Protein AF-A0AAC9UHL0-F1 (afdb_monomer_lite)

Radius of gyration: 23.43 Å; chains: 1; bounding box: 28×63×54 Å

Organism: NCBI:txid28109

pLDDT: mean 74.77, std 17.69, range [46.44, 93.06]

Structure (mmCIF, N/CA/C/O 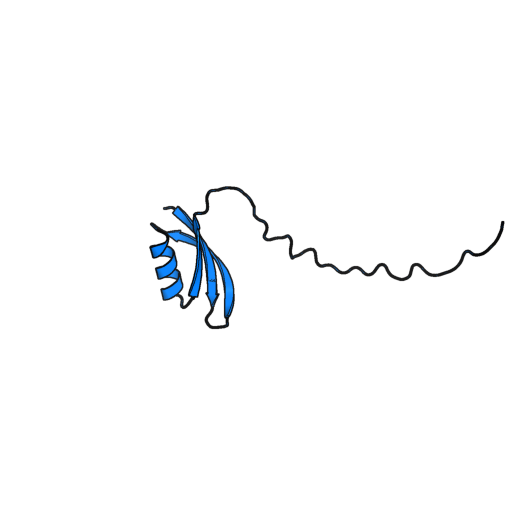backbone):
data_AF-A0AAC9UHL0-F1
#
_entry.id   AF-A0AAC9UHL0-F1
#
loop_
_atom_site.group_PDB
_atom_site.id
_atom_site.type_symbol
_atom_site.label_atom_id
_atom_site.label_alt_id
_atom_site.label_comp_id
_atom_site.label_asym_id
_atom_site.label_entity_id
_atom_site.label_seq_id
_atom_site.pdbx_PDB_ins_code
_atom_site.Cartn_x
_atom_site.Cartn_y
_atom_site.Cartn_z
_atom_site.occupancy
_atom_site.B_iso_or_equiv
_atom_site.auth_seq_id
_atom_site.auth_comp_id
_atom_site.auth_asym_id
_atom_site.auth_atom_id
_atom_site.pdbx_PDB_model_num
ATOM 1 N N . MET A 1 1 ? -13.570 -9.628 10.347 1.00 73.44 1 MET A N 1
ATOM 2 C CA . MET A 1 1 ? -12.325 -9.362 9.591 1.00 73.44 1 MET A CA 1
ATOM 3 C C . MET A 1 1 ? -12.325 -7.895 9.202 1.00 73.44 1 MET A C 1
ATOM 5 O O . MET A 1 1 ? -13.409 -7.336 9.075 1.00 73.44 1 MET A O 1
ATOM 9 N N . GLN A 1 2 ? -11.158 -7.257 9.113 1.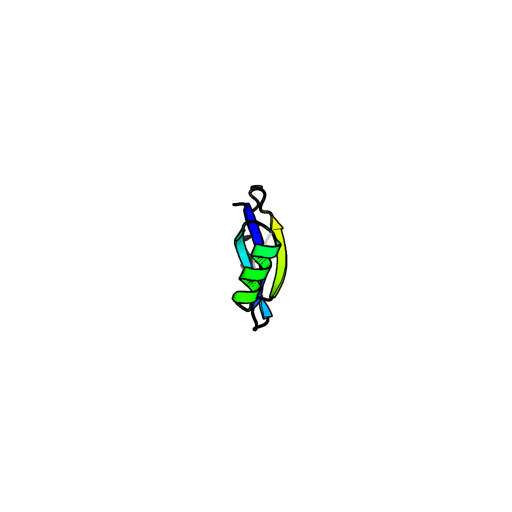00 85.00 2 GLN A N 1
ATOM 10 C CA . GLN A 1 2 ? -11.051 -5.844 8.738 1.00 85.00 2 GLN A CA 1
ATOM 11 C C . GLN A 1 2 ? -10.553 -5.740 7.298 1.00 85.00 2 GLN A C 1
ATOM 13 O O . GLN A 1 2 ? -9.717 -6.539 6.867 1.00 85.00 2 GLN A O 1
ATOM 18 N N . LEU A 1 3 ? -11.076 -4.765 6.558 1.00 89.25 3 LEU A N 1
ATOM 19 C CA . LEU A 1 3 ? -10.669 -4.499 5.187 1.00 89.25 3 LEU A CA 1
ATOM 20 C C . LEU A 1 3 ? -9.529 -3.483 5.186 1.00 89.25 3 LEU A C 1
ATOM 22 O O . LEU A 1 3 ? -9.647 -2.402 5.763 1.00 89.25 3 LEU A O 1
ATOM 26 N N . TYR A 1 4 ? -8.428 -3.812 4.522 1.00 90.69 4 TYR A N 1
ATOM 27 C CA . TYR A 1 4 ? -7.279 -2.926 4.386 1.00 90.69 4 TYR A CA 1
ATOM 28 C C . TYR A 1 4 ? -7.041 -2.595 2.923 1.00 90.69 4 TYR A C 1
ATOM 30 O O . TYR A 1 4 ? -6.986 -3.474 2.068 1.00 90.69 4 TYR A O 1
ATOM 38 N N . SER A 1 5 ? -6.840 -1.317 2.633 1.00 90.00 5 SER A N 1
ATOM 39 C CA . SER A 1 5 ? -6.326 -0.863 1.353 1.00 90.00 5 SER A CA 1
ATOM 40 C C . SER A 1 5 ? -4.814 -0.976 1.387 1.00 90.00 5 SER A C 1
ATOM 42 O O . SER A 1 5 ? -4.172 -0.599 2.370 1.00 90.00 5 SER A O 1
ATOM 44 N N . TYR A 1 6 ? -4.234 -1.491 0.315 1.00 90.00 6 TYR A N 1
ATOM 45 C CA . TYR A 1 6 ? -2.793 -1.584 0.185 1.00 90.00 6 TYR A CA 1
ATOM 46 C C . TYR A 1 6 ? -2.327 -0.961 -1.125 1.00 90.00 6 TYR A C 1
ATOM 48 O O . TYR A 1 6 ? -3.019 -0.969 -2.148 1.00 90.00 6 TYR A O 1
ATOM 56 N N . LYS A 1 7 ? -1.111 -0.425 -1.081 1.00 90.56 7 LYS A N 1
ATOM 57 C CA . LYS A 1 7 ? -0.310 -0.056 -2.242 1.00 90.56 7 LYS A CA 1
ATOM 58 C C . LYS A 1 7 ? 0.947 -0.903 -2.190 1.00 90.56 7 LYS A C 1
ATOM 60 O O . LYS A 1 7 ? 1.675 -0.855 -1.198 1.00 90.56 7 LYS A O 1
ATOM 65 N N . ALA A 1 8 ? 1.198 -1.663 -3.241 1.00 91.38 8 ALA A N 1
ATOM 66 C CA . ALA A 1 8 ? 2.379 -2.497 -3.358 1.00 91.38 8 ALA A CA 1
ATOM 67 C C . ALA A 1 8 ? 3.019 -2.329 -4.736 1.00 91.38 8 ALA A C 1
ATOM 69 O O . ALA A 1 8 ? 2.383 -1.837 -5.667 1.00 91.38 8 ALA A O 1
ATOM 70 N N . LYS A 1 9 ? 4.283 -2.710 -4.862 1.00 90.12 9 LYS A N 1
ATOM 71 C CA . LYS A 1 9 ? 4.971 -2.803 -6.149 1.00 90.12 9 LYS A CA 1
ATOM 72 C C . LYS A 1 9 ? 5.124 -4.256 -6.549 1.00 90.12 9 LYS A C 1
ATOM 74 O O . LYS A 1 9 ? 5.478 -5.087 -5.719 1.00 90.12 9 LYS A O 1
ATOM 79 N N . ASP A 1 10 ? 4.865 -4.537 -7.814 1.00 87.56 10 ASP A N 1
ATOM 80 C CA . ASP A 1 10 ? 5.264 -5.792 -8.440 1.00 87.56 10 ASP A CA 1
ATOM 81 C C . ASP A 1 10 ? 6.794 -5.832 -8.617 1.00 87.56 10 ASP A C 1
ATOM 83 O O . ASP A 1 10 ? 7.453 -4.785 -8.609 1.00 87.56 10 ASP A O 1
ATOM 87 N N . ALA A 1 11 ? 7.362 -7.016 -8.843 1.00 84.94 11 ALA A N 1
ATOM 88 C CA . ALA A 1 11 ? 8.775 -7.217 -9.167 1.00 84.94 11 ALA A CA 1
ATOM 89 C C . ALA A 1 11 ? 9.220 -6.398 -10.395 1.00 84.94 11 ALA A C 1
ATOM 91 O O . ALA A 1 11 ? 10.382 -6.018 -10.516 1.00 84.94 11 ALA A O 1
ATOM 92 N N . LYS A 1 12 ? 8.275 -6.059 -11.282 1.00 84.94 12 LYS A N 1
ATOM 93 C CA . LYS A 1 12 ? 8.474 -5.184 -12.451 1.00 84.94 12 LYS A CA 1
ATOM 94 C C . LYS A 1 12 ? 8.432 -3.682 -12.124 1.00 84.94 12 LYS A C 1
ATOM 96 O O . LYS A 1 12 ? 8.524 -2.856 -13.025 1.00 84.94 12 LYS A O 1
ATOM 101 N N . GLY A 1 13 ? 8.239 -3.309 -10.858 1.00 82.69 13 GLY A N 1
ATOM 102 C CA . GLY A 1 13 ? 8.146 -1.919 -10.401 1.00 82.69 13 GLY A CA 1
ATOM 103 C C . GLY A 1 13 ? 6.782 -1.256 -10.624 1.00 82.69 13 GLY A C 1
ATOM 104 O O . GLY A 1 13 ? 6.620 -0.079 -10.295 1.00 82.69 13 GLY A O 1
ATOM 105 N N . VAL A 1 14 ? 5.794 -1.993 -11.139 1.00 87.19 14 VAL A N 1
ATOM 106 C CA . VAL A 1 14 ? 4.432 -1.491 -11.365 1.00 87.19 14 VAL A CA 1
ATOM 107 C C . VAL A 1 14 ? 3.720 -1.326 -10.029 1.00 87.19 14 VAL A C 1
ATOM 109 O O . VAL A 1 14 ? 3.707 -2.237 -9.201 1.00 87.19 14 VAL A O 1
ATOM 112 N N . LEU A 1 15 ? 3.121 -0.156 -9.814 1.00 85.12 15 LEU A N 1
ATOM 113 C CA . LEU A 1 15 ? 2.387 0.142 -8.593 1.00 85.12 15 LEU A CA 1
ATOM 114 C C . LEU A 1 15 ? 0.973 -0.446 -8.675 1.00 85.12 15 LEU A C 1
ATOM 116 O O . LEU A 1 15 ? 0.150 -0.010 -9.476 1.00 85.12 15 LEU A O 1
ATOM 120 N N . VAL A 1 16 ? 0.693 -1.408 -7.803 1.00 85.38 16 VAL A N 1
ATOM 121 C CA . VAL A 1 16 ? -0.586 -2.104 -7.674 1.00 85.38 16 VAL A CA 1
ATOM 122 C C . VAL A 1 16 ? -1.308 -1.584 -6.436 1.00 85.38 16 VAL A C 1
ATOM 124 O O . VAL A 1 16 ? -0.735 -1.501 -5.347 1.00 85.38 16 VAL A O 1
ATOM 127 N N . LYS A 1 17 ? -2.580 -1.222 -6.599 1.00 88.81 17 LYS A N 1
ATOM 128 C CA . LYS A 1 17 ? -3.459 -0.802 -5.503 1.00 88.81 17 LYS A CA 1
ATOM 129 C C . LYS A 1 17 ? -4.615 -1.785 -5.414 1.00 88.81 17 LYS A C 1
ATOM 131 O O . LYS A 1 17 ? -5.172 -2.158 -6.442 1.00 88.81 17 LYS A O 1
ATOM 136 N N . GLY A 1 18 ? -4.971 -2.184 -4.204 1.00 87.06 18 GLY A N 1
ATOM 137 C CA . GLY A 1 18 ? -6.064 -3.120 -3.977 1.00 87.06 18 GLY A CA 1
ATOM 138 C C . GLY A 1 18 ? -6.576 -3.052 -2.551 1.00 87.06 18 GLY A C 1
ATOM 139 O O . GLY A 1 18 ? -6.108 -2.247 -1.742 1.00 87.06 18 GLY A O 1
ATOM 140 N N . GLN A 1 19 ? -7.552 -3.900 -2.256 1.00 90.06 19 GLN A N 1
ATOM 141 C CA . GLN A 1 19 ? -8.067 -4.099 -0.910 1.00 90.06 19 GLN A CA 1
ATOM 142 C C . GLN A 1 19 ? -7.935 -5.578 -0.551 1.00 90.06 19 GLN A C 1
ATOM 144 O O . GLN A 1 19 ? -8.123 -6.445 -1.406 1.00 90.06 19 GLN A O 1
ATOM 149 N N . LEU A 1 20 ? -7.548 -5.860 0.688 1.00 88.75 20 LEU A N 1
ATOM 150 C CA . LEU A 1 20 ? -7.371 -7.208 1.212 1.00 88.75 20 LEU A CA 1
ATOM 151 C C . LEU A 1 20 ? -7.952 -7.276 2.620 1.00 88.75 20 LEU A C 1
ATOM 153 O O . LEU A 1 20 ? -7.697 -6.405 3.453 1.00 88.75 20 LEU A O 1
ATOM 157 N N . GLU A 1 21 ? -8.713 -8.328 2.886 1.00 89.56 21 GLU A N 1
ATOM 158 C CA . GLU A 1 21 ? -9.216 -8.619 4.221 1.00 89.56 21 GLU A CA 1
ATOM 159 C C . GLU A 1 21 ? -8.160 -9.369 5.025 1.00 89.56 21 GLU A C 1
ATOM 161 O O . GLU A 1 21 ? -7.582 -10.355 4.563 1.00 89.56 21 GLU A O 1
ATOM 166 N N . ALA A 1 22 ? -7.900 -8.897 6.239 1.00 90.12 22 ALA A N 1
ATOM 167 C CA . ALA A 1 22 ? -6.968 -9.543 7.148 1.00 90.12 22 ALA A CA 1
ATOM 168 C C . ALA A 1 22 ? -7.375 -9.321 8.606 1.00 90.12 22 ALA A C 1
ATOM 170 O O . ALA A 1 22 ? -8.206 -8.472 8.941 1.00 90.12 22 ALA A O 1
ATOM 171 N N . SER A 1 23 ? -6.756 -10.101 9.488 1.00 90.19 23 SER A N 1
ATOM 172 C CA . SER A 1 23 ? -6.877 -9.942 10.939 1.00 90.19 23 SER A CA 1
ATOM 173 C C . SER A 1 23 ? -6.074 -8.746 11.462 1.00 90.19 23 SER A C 1
ATOM 175 O O . SER A 1 23 ? -6.363 -8.246 12.542 1.00 90.19 23 SER A O 1
ATOM 177 N N . SER A 1 24 ? -5.046 -8.315 10.722 1.00 90.50 24 SER A N 1
ATOM 178 C CA . SER A 1 24 ? -4.159 -7.207 11.080 1.00 90.50 24 SER A CA 1
ATOM 179 C C . SER A 1 24 ? -3.410 -6.677 9.854 1.00 90.50 24 SER A C 1
ATOM 181 O O . SER A 1 24 ? -3.281 -7.370 8.841 1.00 90.50 24 SER A O 1
ATOM 183 N N . GLN A 1 25 ? -2.833 -5.478 9.970 1.00 88.62 25 GLN A N 1
ATOM 184 C CA . GLN A 1 25 ? -1.955 -4.894 8.950 1.00 88.62 25 GLN A CA 1
ATOM 185 C C . GLN A 1 25 ? -0.749 -5.793 8.614 1.00 88.62 25 GLN A C 1
ATOM 187 O O . GLN A 1 25 ? -0.374 -5.900 7.447 1.00 88.62 25 GLN A O 1
ATOM 192 N N . AL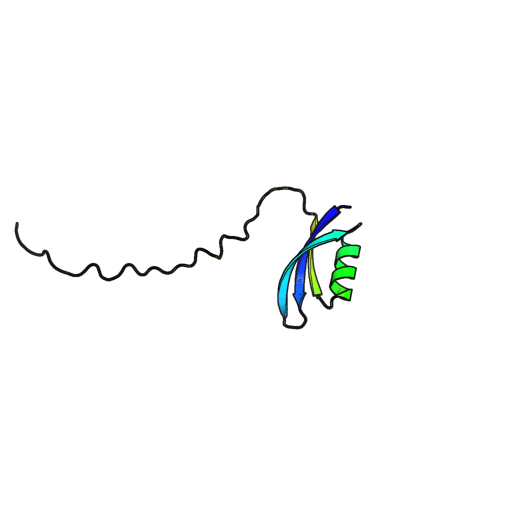A A 1 26 ? -0.166 -6.472 9.608 1.00 90.69 26 ALA A N 1
ATOM 193 C CA . ALA A 1 26 ? 0.926 -7.422 9.388 1.00 90.69 26 ALA A CA 1
ATOM 194 C C . ALA A 1 26 ? 0.478 -8.607 8.515 1.00 90.69 26 ALA A C 1
ATOM 196 O O . ALA A 1 26 ? 1.169 -8.969 7.568 1.00 90.69 26 ALA A O 1
ATOM 197 N N . GLY A 1 27 ? -0.738 -9.122 8.737 1.00 92.12 27 GLY A N 1
ATOM 198 C CA . GLY A 1 27 ? -1.307 -10.181 7.901 1.00 92.12 27 GLY A CA 1
ATOM 199 C C . GLY A 1 27 ? -1.499 -9.767 6.436 1.00 92.12 27 GLY A C 1
ATOM 200 O O . GLY A 1 27 ? -1.373 -10.602 5.539 1.00 92.12 27 GLY A O 1
ATOM 201 N N . VAL A 1 28 ? -1.756 -8.481 6.165 1.00 91.62 28 VAL A N 1
ATOM 202 C CA . VAL A 1 28 ? -1.788 -7.944 4.792 1.00 91.62 28 VAL A CA 1
ATOM 203 C C . VAL A 1 28 ? -0.387 -7.942 4.183 1.00 91.62 28 VAL A C 1
ATOM 205 O O . VAL A 1 28 ? -0.220 -8.387 3.047 1.00 91.62 28 VAL A O 1
ATOM 208 N N . ALA A 1 29 ? 0.619 -7.479 4.931 1.00 91.62 29 ALA A N 1
ATOM 209 C CA . ALA A 1 29 ? 2.008 -7.453 4.475 1.00 91.62 29 ALA A CA 1
ATOM 210 C C . ALA A 1 29 ? 2.514 -8.861 4.129 1.00 91.62 29 ALA A C 1
ATOM 212 O O . ALA A 1 29 ? 3.033 -9.064 3.032 1.00 91.62 29 ALA A O 1
ATOM 213 N N . ASP A 1 30 ? 2.262 -9.845 4.993 1.00 93.06 30 ASP A N 1
ATOM 214 C CA . ASP A 1 30 ? 2.653 -11.238 4.761 1.00 93.06 30 ASP A CA 1
ATOM 215 C C . ASP A 1 30 ? 2.007 -11.817 3.496 1.00 93.06 30 ASP A C 1
ATOM 217 O O . ASP A 1 30 ? 2.659 -12.509 2.712 1.00 93.06 30 ASP A O 1
ATOM 221 N N . ASN A 1 31 ? 0.725 -11.519 3.256 1.00 91.38 31 ASN A N 1
ATOM 222 C CA . ASN A 1 31 ? 0.032 -11.950 2.040 1.00 91.38 31 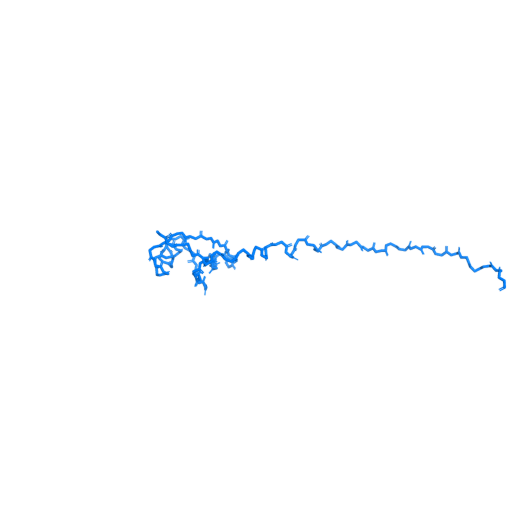ASN A CA 1
ATOM 223 C C . ASN A 1 31 ? 0.628 -11.319 0.776 1.00 91.38 31 ASN A C 1
ATOM 225 O O . ASN A 1 31 ? 0.749 -11.996 -0.247 1.00 91.38 31 ASN A O 1
ATOM 229 N N . LEU A 1 32 ? 1.011 -10.042 0.833 1.00 91.69 32 LEU A N 1
ATOM 230 C CA . LEU A 1 32 ? 1.655 -9.356 -0.288 1.00 91.69 32 LEU A CA 1
ATOM 231 C C . LEU A 1 32 ? 3.045 -9.927 -0.563 1.00 91.69 32 LEU A C 1
ATOM 233 O O . LEU A 1 32 ? 3.343 -10.259 -1.709 1.00 91.69 32 LEU A O 1
ATOM 237 N N . MET A 1 33 ? 3.844 -10.144 0.481 1.00 90.56 33 MET A N 1
ATOM 238 C CA . MET A 1 33 ? 5.181 -10.725 0.357 1.00 90.56 33 MET A CA 1
ATOM 239 C C . MET A 1 33 ? 5.142 -12.145 -0.217 1.00 90.56 33 MET A C 1
ATOM 241 O O . MET A 1 33 ? 5.924 -12.461 -1.112 1.00 90.56 33 MET A O 1
ATOM 245 N N . LYS A 1 34 ? 4.187 -12.986 0.211 1.00 92.31 34 LYS A N 1
ATOM 246 C CA . LYS A 1 34 ? 3.968 -14.329 -0.369 1.00 92.31 34 LYS A CA 1
ATOM 247 C C . LYS A 1 34 ? 3.660 -14.291 -1.865 1.00 92.31 34 LYS A C 1
ATOM 249 O O . LYS A 1 34 ? 4.008 -15.216 -2.590 1.00 92.31 34 LYS A O 1
ATOM 254 N N . ARG A 1 35 ? 3.013 -13.221 -2.328 1.00 90.00 35 ARG A N 1
ATOM 255 C CA . ARG A 1 35 ? 2.689 -12.980 -3.740 1.00 90.00 35 ARG A CA 1
ATOM 256 C C . ARG A 1 35 ? 3.799 -12.236 -4.491 1.00 90.00 35 ARG A C 1
ATOM 258 O O . ARG A 1 35 ? 3.565 -11.803 -5.611 1.00 90.00 35 ARG A O 1
ATOM 265 N N . GLN A 1 36 ? 4.980 -12.084 -3.885 1.00 90.62 36 GLN A N 1
ATOM 266 C CA . GLN A 1 36 ? 6.117 -11.331 -4.430 1.00 90.62 36 GLN A CA 1
ATOM 267 C C . GLN A 1 36 ? 5.820 -9.842 -4.680 1.00 90.62 36 GLN A C 1
ATOM 269 O O . GLN A 1 36 ? 6.523 -9.178 -5.439 1.00 90.62 36 GLN A O 1
ATOM 274 N N . PHE A 1 37 ? 4.807 -9.291 -4.008 1.00 91.06 37 PHE A N 1
ATOM 275 C CA . PHE A 1 37 ? 4.546 -7.859 -4.000 1.00 91.06 37 PHE A CA 1
ATOM 276 C C . PHE A 1 37 ? 5.277 -7.194 -2.833 1.00 91.06 37 PHE A C 1
ATOM 278 O O . PHE A 1 37 ? 5.246 -7.676 -1.700 1.00 91.06 37 PHE A O 1
ATOM 285 N N . ILE A 1 38 ? 5.890 -6.043 -3.097 1.00 91.25 38 ILE A N 1
ATOM 286 C CA . ILE A 1 38 ? 6.591 -5.234 -2.098 1.00 91.25 38 ILE A CA 1
ATOM 287 C C . ILE A 1 38 ? 5.594 -4.224 -1.513 1.00 91.25 38 ILE A C 1
ATOM 289 O O . ILE A 1 38 ? 5.200 -3.294 -2.228 1.00 91.25 38 ILE A O 1
ATOM 293 N N . PRO A 1 39 ? 5.149 -4.370 -0.251 1.00 89.69 39 PRO A N 1
ATOM 294 C CA . PRO A 1 39 ? 4.214 -3.433 0.361 1.00 89.69 39 PRO A CA 1
ATOM 295 C C . PRO A 1 39 ? 4.868 -2.057 0.546 1.00 89.69 39 PRO A C 1
ATOM 297 O O . PRO A 1 39 ? 5.954 -1.942 1.103 1.00 89.69 39 PRO A O 1
ATOM 300 N N . ILE A 1 40 ? 4.193 -1.002 0.088 1.00 89.69 40 ILE A N 1
ATOM 301 C CA . ILE A 1 40 ? 4.628 0.397 0.252 1.00 89.69 40 ILE A CA 1
ATOM 302 C C . ILE A 1 40 ? 3.821 1.072 1.356 1.00 89.69 40 ILE A C 1
ATOM 304 O O . ILE A 1 40 ? 4.345 1.849 2.147 1.00 89.69 40 ILE A O 1
ATOM 308 N N . SER A 1 41 ? 2.515 0.822 1.373 1.00 87.81 41 SER A N 1
ATOM 309 C CA . SER A 1 41 ? 1.598 1.435 2.324 1.00 87.81 41 SER A CA 1
ATOM 310 C C . SER A 1 41 ? 0.387 0.536 2.503 1.00 87.81 41 SER A C 1
ATOM 312 O O . SER A 1 41 ? -0.135 -0.005 1.526 1.00 87.81 41 SER A O 1
ATOM 314 N N . ILE A 1 42 ? -0.044 0.373 3.748 1.00 90.56 42 ILE A N 1
ATOM 315 C CA . ILE A 1 42 ? -1.238 -0.376 4.123 1.00 90.56 42 ILE A CA 1
ATOM 316 C C . ILE A 1 42 ? -2.037 0.537 5.049 1.00 90.56 42 ILE A C 1
ATOM 318 O O . ILE A 1 42 ? -1.480 1.081 6.000 1.00 90.56 42 ILE A O 1
ATOM 322 N N . ALA A 1 43 ? -3.316 0.732 4.750 1.00 88.44 43 ALA A N 1
ATOM 323 C CA . ALA A 1 43 ? -4.215 1.575 5.525 1.00 88.44 43 ALA A CA 1
ATOM 324 C C . ALA A 1 43 ? -5.547 0.855 5.729 1.00 88.44 43 ALA A C 1
ATOM 326 O O . ALA A 1 43 ? -6.082 0.255 4.793 1.00 88.44 43 ALA A O 1
ATOM 327 N N . LEU A 1 44 ? -6.083 0.923 6.945 1.00 87.38 44 LEU A N 1
ATOM 328 C CA . LEU A 1 44 ? -7.393 0.366 7.263 1.00 87.38 44 LEU A CA 1
ATOM 329 C C . LEU A 1 44 ? -8.472 1.140 6.497 1.00 87.38 44 LEU A C 1
ATOM 331 O O . LEU A 1 44 ? -8.497 2.371 6.524 1.00 87.38 44 LEU A O 1
ATOM 335 N N . VAL A 1 45 ? -9.331 0.421 5.774 1.00 82.00 45 VAL A N 1
ATOM 336 C CA . VAL A 1 45 ? -10.463 1.023 5.065 1.00 82.00 45 VAL A CA 1
ATOM 337 C C . VAL A 1 45 ? -11.575 1.213 6.076 1.00 82.00 45 VAL A C 1
ATOM 339 O O . VAL A 1 45 ? -12.391 0.327 6.309 1.00 82.00 45 VAL A O 1
ATOM 342 N N . GLU A 1 46 ? -11.603 2.387 6.690 1.00 74.25 46 GLU A N 1
ATOM 343 C CA . GLU A 1 46 ? -12.839 2.892 7.267 1.00 74.25 46 GLU A CA 1
ATOM 344 C C . GLU A 1 46 ? -13.716 3.305 6.088 1.00 74.25 46 GLU A C 1
ATOM 346 O O . GLU A 1 46 ? -13.244 4.017 5.200 1.00 74.25 46 GLU A O 1
ATOM 351 N N . THR A 1 47 ? -14.958 2.826 6.028 1.00 57.66 47 THR A N 1
ATOM 352 C CA . THR A 1 47 ? -15.915 3.099 4.945 1.00 57.66 47 THR A CA 1
ATOM 353 C C . THR A 1 47 ? -16.269 4.590 4.881 1.00 57.66 47 THR A C 1
ATOM 355 O O . THR A 1 47 ? -17.363 5.016 5.235 1.00 57.66 47 THR A O 1
ATOM 358 N N . LYS A 1 48 ? -15.338 5.424 4.426 1.00 51.56 48 LYS A N 1
ATOM 359 C CA . LYS A 1 48 ? -15.585 6.769 3.925 1.00 51.56 48 LYS A CA 1
ATOM 360 C C . LYS A 1 48 ? -15.429 6.676 2.422 1.00 51.56 48 LYS A C 1
ATOM 362 O O . LYS A 1 48 ? -14.323 6.714 1.894 1.00 51.56 48 LYS A O 1
ATOM 367 N N . ASN A 1 49 ? -16.567 6.492 1.760 1.00 46.50 49 ASN A N 1
ATOM 368 C CA . ASN A 1 49 ? -16.737 6.532 0.313 1.00 46.50 49 ASN A CA 1
ATOM 369 C C . ASN A 1 49 ? -15.969 7.715 -0.294 1.00 46.50 49 ASN A C 1
ATOM 371 O O . ASN A 1 49 ? -16.463 8.836 -0.337 1.00 46.50 49 ASN A O 1
ATOM 375 N N . ASN A 1 50 ? -14.744 7.483 -0.747 1.00 46.84 50 ASN A N 1
ATOM 376 C CA . ASN A 1 50 ? -13.990 8.416 -1.573 1.00 46.84 50 ASN A CA 1
ATOM 377 C C . ASN A 1 50 ? -13.226 7.593 -2.607 1.00 46.84 50 ASN A C 1
ATOM 379 O O . ASN A 1 50 ? -12.002 7.467 -2.595 1.00 46.84 50 ASN A O 1
ATOM 383 N N . ILE A 1 51 ? -14.001 6.988 -3.506 1.00 46.44 51 ILE A N 1
ATOM 384 C CA . ILE A 1 51 ? -13.517 6.397 -4.751 1.00 46.44 51 ILE A CA 1
ATOM 385 C C . ILE A 1 51 ? -13.067 7.565 -5.646 1.00 46.44 51 ILE A C 1
ATOM 387 O O . ILE A 1 51 ? -13.750 7.959 -6.580 1.00 46.44 51 ILE A O 1
ATOM 391 N N . LYS A 1 52 ? -11.902 8.149 -5.345 1.00 51.72 52 LYS A N 1
ATOM 392 C CA . LYS A 1 52 ? -11.175 9.073 -6.233 1.00 51.72 52 LYS A CA 1
ATOM 393 C C . LYS A 1 52 ? -10.277 8.282 -7.187 1.00 51.72 52 LYS A C 1
ATOM 395 O O . LYS A 1 52 ? -9.068 8.486 -7.243 1.00 51.72 52 LYS A O 1
ATOM 400 N N . VAL A 1 53 ? -10.847 7.278 -7.852 1.00 52.53 53 VAL A N 1
ATOM 401 C CA . VAL A 1 53 ? -10.112 6.411 -8.796 1.00 52.53 53 VAL A CA 1
ATOM 402 C C . VAL A 1 53 ? -10.425 6.784 -10.254 1.00 52.53 53 VAL A C 1
ATOM 404 O O . VAL A 1 53 ? -9.779 6.275 -11.161 1.00 52.53 53 VAL A O 1
ATOM 407 N N . PHE A 1 54 ? -11.331 7.742 -10.489 1.00 52.88 54 PHE A N 1
ATOM 408 C CA . PHE A 1 54 ? -11.741 8.165 -11.835 1.00 52.88 54 PHE A CA 1
ATOM 409 C C . PHE A 1 54 ? -11.233 9.547 -12.283 1.00 52.88 54 PHE A C 1
ATOM 411 O O . PHE A 1 54 ? -11.376 9.873 -13.456 1.00 52.88 54 PHE A O 1
ATOM 418 N N . ASP A 1 55 ? -10.556 10.326 -11.430 1.00 52.84 55 ASP A N 1
ATOM 419 C CA . ASP A 1 55 ? -10.087 11.676 -11.812 1.00 52.84 55 ASP A CA 1
ATOM 420 C C . ASP A 1 55 ? -8.969 11.674 -12.872 1.00 52.84 55 ASP A C 1
ATOM 422 O O . ASP A 1 55 ? -8.681 12.697 -13.484 1.00 52.84 55 ASP A O 1
ATOM 426 N N . ASN A 1 56 ? -8.349 10.522 -13.146 1.00 51.44 56 ASN A N 1
ATOM 427 C CA . ASN A 1 56 ? -7.315 10.407 -14.175 1.00 51.44 56 ASN A CA 1
ATOM 428 C C . ASN A 1 56 ? -7.835 9.990 -15.559 1.00 51.44 56 ASN A C 1
ATOM 430 O O . ASN A 1 56 ? -7.030 9.948 -16.490 1.00 51.44 56 ASN A O 1
ATOM 434 N N . LEU A 1 57 ? -9.136 9.706 -15.713 1.00 54.06 57 LEU A N 1
ATOM 435 C CA . LEU A 1 57 ? -9.716 9.291 -16.997 1.00 54.06 57 LEU A CA 1
ATOM 436 C C . LEU A 1 57 ? -10.306 10.455 -17.819 1.00 54.06 57 LEU A C 1
ATOM 438 O O . LEU A 1 57 ? -10.643 10.253 -18.975 1.00 54.06 57 LEU A O 1
ATOM 442 N N . PHE A 1 58 ? -10.353 11.678 -17.274 1.00 57.66 58 PHE A N 1
ATOM 443 C CA . PHE A 1 58 ? -10.762 12.900 -17.993 1.00 57.66 58 PHE A CA 1
ATOM 444 C C . PHE A 1 58 ? -9.580 13.667 -18.620 1.00 57.66 58 PHE A C 1
ATOM 446 O O . PHE A 1 58 ? -9.631 14.881 -18.801 1.00 57.66 58 PHE A O 1
ATOM 453 N N . ASN A 1 59 ? -8.503 12.965 -18.988 1.00 56.25 59 ASN A N 1
ATOM 454 C CA . ASN A 1 59 ? -7.555 13.486 -19.976 1.00 56.25 59 ASN A CA 1
ATOM 455 C C . ASN A 1 59 ? -8.073 13.160 -21.378 1.00 56.25 59 ASN A C 1
ATOM 457 O O . ASN A 1 59 ? -7.511 12.311 -22.066 1.00 56.25 59 ASN A O 1
ATOM 461 N N . GLU A 1 60 ? -9.123 13.850 -21.813 1.00 51.47 60 GLU A N 1
ATOM 462 C CA . GLU A 1 60 ? -9.395 13.965 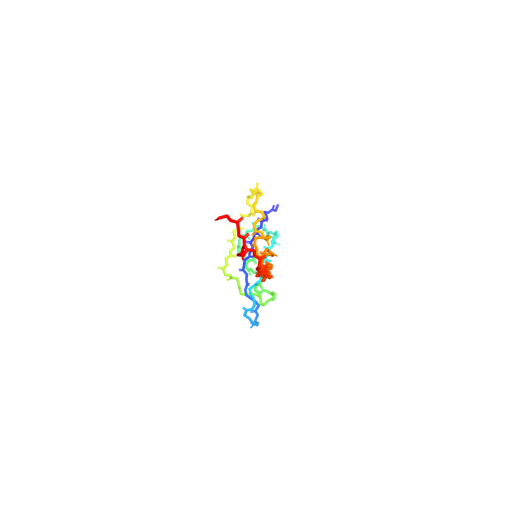-23.241 1.00 51.47 60 GLU A CA 1
ATOM 463 C C . GLU A 1 60 ? -9.027 15.380 -23.681 1.00 51.47 60 GLU A C 1
ATOM 465 O O . GLU A 1 60 ? -9.739 16.356 -23.453 1.00 51.47 60 GLU A O 1
ATOM 470 N N . LYS A 1 61 ? -7.832 15.482 -24.273 1.00 57.34 61 LYS A N 1
ATOM 471 C CA . LYS A 1 61 ? -7.468 16.583 -25.158 1.00 57.34 61 LYS A CA 1
ATOM 472 C C . LYS A 1 61 ? -8.492 16.607 -26.291 1.00 57.34 61 LYS A C 1
ATOM 474 O O . LYS A 1 61 ? -8.361 15.831 -27.231 1.00 57.34 61 LYS A O 1
ATOM 479 N N . ILE A 1 62 ? -9.441 17.528 -26.239 1.00 59.12 62 ILE A N 1
ATOM 480 C CA . ILE A 1 62 ? -10.121 17.989 -27.446 1.00 5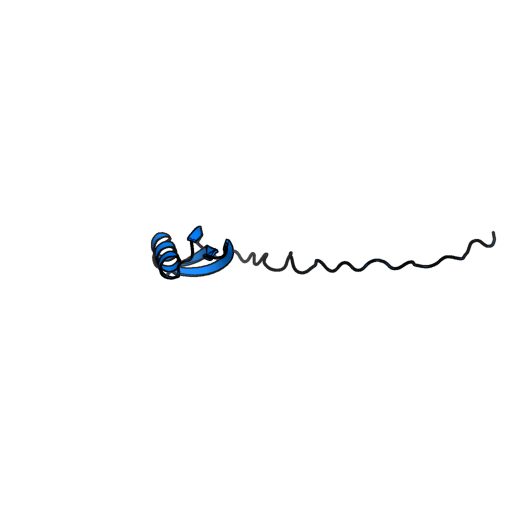9.12 62 ILE A CA 1
ATOM 481 C C . ILE A 1 62 ? -9.541 19.365 -27.733 1.00 59.12 62 ILE A C 1
ATOM 483 O O . ILE A 1 62 ? -9.773 20.330 -27.004 1.00 59.12 62 ILE A O 1
ATOM 487 N N . GLY A 1 63 ? -8.675 19.411 -28.748 1.00 55.12 63 GLY A N 1
ATOM 488 C CA . GLY A 1 63 ? -8.248 20.666 -29.339 1.00 55.12 63 GLY A CA 1
ATOM 489 C C . GLY A 1 63 ? -9.495 21.352 -29.865 1.00 55.12 63 GLY A C 1
ATOM 490 O O . GLY A 1 63 ? -10.218 20.766 -30.665 1.00 55.12 63 GLY A O 1
ATOM 491 N N . LEU A 1 64 ? -9.767 22.564 -29.384 1.00 52.88 64 LEU A N 1
ATOM 492 C CA . LEU A 1 64 ? -10.674 23.454 -30.086 1.00 52.88 64 LEU A CA 1
ATOM 493 C C . LEU A 1 64 ? -9.978 23.796 -31.395 1.00 52.88 64 LEU A C 1
ATOM 495 O O . LEU A 1 64 ? -9.113 24.668 -31.455 1.00 52.88 64 LEU A O 1
ATOM 499 N N . GLU A 1 65 ? -10.301 22.970 -32.385 1.00 49.66 65 GLU A N 1
ATOM 500 C CA . GLU A 1 65 ? -10.098 23.195 -33.797 1.00 49.66 65 GLU A CA 1
ATOM 501 C C . GLU A 1 65 ? -10.327 24.671 -34.104 1.00 49.66 65 GLU A C 1
ATOM 503 O O . GLU A 1 65 ? -11.297 25.279 -33.645 1.00 49.66 65 GLU A O 1
ATOM 508 N N . ASP A 1 66 ? -9.384 25.216 -34.868 1.00 54.38 66 ASP A N 1
ATOM 509 C CA . ASP A 1 66 ? -9.546 26.368 -35.735 1.00 54.38 66 ASP A CA 1
ATOM 510 C C . ASP A 1 66 ? -11.019 26.640 -36.081 1.00 54.38 66 ASP A C 1
ATOM 512 O O . ASP A 1 66 ? -11.558 26.115 -37.057 1.00 54.38 66 ASP A O 1
ATOM 516 N N . MET A 1 67 ? -11.675 27.533 -35.330 1.00 53.19 67 MET A N 1
ATOM 517 C CA . MET A 1 67 ? -12.844 28.237 -35.847 1.00 53.19 67 MET A CA 1
ATOM 518 C C . MET A 1 67 ? -12.324 29.384 -36.710 1.00 53.19 67 MET A C 1
ATOM 520 O O . MET A 1 67 ? -12.181 30.532 -36.294 1.00 53.19 67 MET A O 1
ATOM 524 N N . ILE A 1 68 ? -11.941 28.951 -37.906 1.00 56.84 68 ILE A N 1
ATOM 525 C CA . ILE A 1 68 ? -11.731 29.657 -39.162 1.00 56.84 68 ILE A CA 1
ATOM 526 C C . ILE A 1 68 ? -12.285 31.092 -39.164 1.00 56.84 68 ILE A C 1
ATOM 528 O O . ILE A 1 68 ? -13.471 31.340 -38.975 1.00 56.84 68 ILE A O 1
ATOM 532 N N . MET A 1 69 ? -11.355 32.009 -39.432 1.00 51.06 69 MET A N 1
ATOM 533 C CA . MET A 1 69 ? -11.442 33.193 -40.291 1.00 51.06 69 MET A CA 1
ATOM 534 C C . MET A 1 69 ? -12.816 33.626 -40.852 1.00 51.06 69 MET A C 1
ATOM 536 O O . MET A 1 69 ? -13.585 32.842 -41.392 1.00 51.06 69 MET A O 1
ATOM 540 N N . PHE A 1 70 ? -12.931 34.957 -40.945 1.00 52.78 70 PHE A N 1
ATOM 541 C CA . PHE A 1 70 ? -13.823 35.769 -41.787 1.00 52.78 70 PHE A CA 1
ATOM 542 C C . PHE A 1 70 ? -15.140 36.234 -41.170 1.00 52.78 70 PHE A C 1
ATOM 544 O O . PHE A 1 70 ? -16.191 35.651 -41.388 1.00 52.78 70 PHE A O 1
ATOM 551 N N . SER A 1 71 ? -15.089 37.421 -40.556 1.00 53.53 71 SER A N 1
ATOM 552 C CA . SER A 1 71 ? -16.072 38.498 -40.790 1.00 53.53 71 SER A CA 1
ATOM 553 C C . SER A 1 71 ? -15.495 39.857 -40.375 1.00 53.53 71 SER A C 1
ATOM 555 O O . SER A 1 71 ? -16.056 40.590 -39.568 1.00 53.53 71 SER A O 1
ATOM 557 N N . ARG A 1 72 ? -14.341 40.224 -40.946 1.00 62.12 72 ARG A N 1
ATOM 558 C CA . ARG A 1 72 ? -13.995 41.640 -41.103 1.00 62.12 72 ARG A CA 1
ATOM 559 C C . ARG A 1 72 ? -14.816 42.153 -42.281 1.00 62.12 72 ARG A C 1
ATOM 561 O O . ARG A 1 72 ? -14.327 42.098 -43.404 1.00 62.12 72 ARG A O 1
ATOM 568 N N . GLN A 1 73 ? -16.044 42.605 -42.041 1.00 48.00 73 GLN A N 1
ATOM 569 C CA . GLN A 1 73 ? -16.719 43.550 -42.932 1.00 48.00 73 GLN A CA 1
ATOM 570 C C . GLN A 1 73 ? -17.932 44.215 -42.257 1.00 48.00 73 GLN A C 1
ATOM 572 O O . GLN A 1 73 ? -18.909 43.557 -41.928 1.00 48.00 73 GLN A O 1
ATOM 577 N N . MET A 1 74 ? -17.826 45.544 -42.157 1.00 49.12 74 MET A N 1
ATOM 578 C CA . MET A 1 74 ? -18.895 46.552 -42.139 1.00 49.12 74 MET A CA 1
ATOM 579 C C . MET A 1 74 ? -19.725 46.731 -40.857 1.00 49.12 74 MET A C 1
ATOM 581 O O . MET A 1 74 ? -20.862 46.278 -40.769 1.00 49.12 74 MET A O 1
ATOM 585 N N . TYR A 1 75 ? -19.216 47.572 -39.949 1.00 53.31 75 TYR A N 1
ATOM 586 C CA . TYR A 1 75 ? -19.689 48.965 -39.885 1.00 53.31 75 TYR A CA 1
ATOM 587 C C . TYR A 1 75 ? -18.539 49.903 -39.498 1.00 53.31 75 TYR A C 1
ATOM 589 O O . TYR A 1 75 ? -17.683 49.462 -38.696 1.00 53.31 75 TYR A O 1
#

Secondary structure (DSSP, 8-state):
-EEEEEEEE-TT--EEEEEEEESSHHHHHHHHHHTT-EEEEEEE---------STTS------------------

InterPro domains:
  IPR060497 GspF/PilC, N-terminal domain [PF28597] (1-42)

Sequence (75 aa):
MQLYSYKAKDAKGVLVKGQLEASSQAGVADNLMKRQFIPISIALVETKNNIKVFDNLFNEKIGLEDMIMFSRQMY

Foldseek 3Di:
DFKKWWWWAAPVRDIDIDIDDDPDPVRVCVVCVVVRTGTDDIGTDDPPPDPPVCPVVPPDDDPPPDPDDDDPDDD